Protein AF-A0A1T3NY91-F1 (afdb_monomer_lite)

InterPro domains:
  IPR020109 Holin, r1t-type [PF16945] (3-63)

Radius of gyration: 21.25 Å; chains: 1; bounding box: 34×28×77 Å

pLDDT: mean 72.95, std 12.15, range [48.09, 89.0]

Foldseek 3Di:
DPDPVLVVVLQVQLVVQLVVQLVVQCPPPPDPSVPRPVVVSNVRSVVRSVVSNVVSVVCVVVDDPDDDPPPPPPPPDPDDDDDD

Sequence (84 aa):
MMTRLFWRATGERAVRTAAQSLLAVAGVDGIGLLDIDWAAAGSVAGAAALASVLTSVVLSGVGPTGPGLTEAATSTRHTLPPTA

Secondary structure (DSSP, 8-state):
---HHHHHHHHHHHHHHHHHHHHHHHHHS---TTTS-HHHHHHHHHHHHHHHHHHHHHHHTSS-SSS-TT-TT------PPPP-

Structure (mmCIF, N/CA/C/O backbone):
data_AF-A0A1T3NY91-F1
#
_entry.id   AF-A0A1T3NY91-F1
#
loop_
_atom_site.group_PDB
_atom_site.id
_atom_site.type_symbol
_atom_site.label_atom_id
_atom_site.label_alt_id
_atom_site.label_comp_id
_atom_site.label_asym_id
_atom_site.label_entity_id
_atom_site.label_seq_id
_atom_site.pdbx_PDB_ins_code
_atom_site.Cartn_x
_atom_site.Cartn_y
_atom_site.Cartn_z
_atom_site.occupancy
_atom_site.B_iso_or_equiv
_atom_site.auth_seq_id
_atom_site.auth_comp_id
_atom_site.auth_asym_id
_atom_site.auth_atom_id
_atom_site.pdbx_PDB_model_num
ATOM 1 N N . MET A 1 1 ? -14.126 -1.874 17.954 1.00 50.94 1 MET A N 1
ATOM 2 C CA . MET A 1 1 ? -12.750 -2.043 17.431 1.00 50.94 1 MET A CA 1
ATOM 3 C C . MET A 1 1 ? -12.565 -1.627 15.965 1.00 50.94 1 MET A C 1
ATOM 5 O O . MET A 1 1 ? -11.484 -1.813 15.439 1.00 50.94 1 MET A O 1
ATOM 9 N N . MET A 1 2 ? -13.529 -0.945 15.334 1.00 58.22 2 MET A N 1
ATOM 10 C CA . MET A 1 2 ? -13.353 -0.305 14.016 1.00 58.22 2 MET A CA 1
ATOM 11 C C . MET A 1 2 ? -13.399 1.223 14.157 1.00 58.22 2 MET A C 1
ATOM 13 O O . MET A 1 2 ? -14.199 1.908 13.526 1.00 58.22 2 MET A O 1
ATOM 17 N N . THR A 1 3 ? -12.625 1.766 15.096 1.00 70.94 3 THR A N 1
ATOM 18 C CA . THR A 1 3 ? -12.595 3.211 15.356 1.00 70.94 3 THR A CA 1
ATOM 19 C C . THR A 1 3 ? -11.789 3.929 14.275 1.00 70.94 3 THR A C 1
ATOM 21 O O . THR A 1 3 ? -10.895 3.355 13.658 1.00 70.94 3 THR A O 1
ATOM 24 N N . ARG A 1 4 ? -12.072 5.218 14.048 1.00 72.69 4 ARG A N 1
ATOM 25 C CA . ARG A 1 4 ? -11.350 6.037 13.053 1.00 72.69 4 ARG A CA 1
ATOM 26 C C . ARG A 1 4 ? -9.827 6.034 13.269 1.00 72.69 4 ARG A C 1
ATOM 28 O O . ARG A 1 4 ? -9.079 6.133 12.305 1.00 72.69 4 ARG A O 1
ATOM 35 N N . LEU A 1 5 ? -9.376 5.870 14.517 1.00 80.12 5 LEU A N 1
ATOM 36 C CA . LEU A 1 5 ? -7.959 5.733 14.871 1.00 80.12 5 LEU A CA 1
ATOM 37 C C . LEU A 1 5 ? -7.328 4.439 14.337 1.00 80.12 5 LEU A C 1
ATOM 39 O O . LEU A 1 5 ? -6.207 4.489 13.842 1.00 80.12 5 LEU A O 1
ATOM 43 N N . PHE A 1 6 ? -8.049 3.312 14.376 1.00 76.06 6 PHE A N 1
ATOM 44 C CA . PHE A 1 6 ? -7.583 2.045 13.805 1.00 76.06 6 PHE A CA 1
ATOM 45 C C . PHE A 1 6 ? -7.362 2.188 12.297 1.00 76.06 6 PHE A C 1
ATOM 47 O O . PHE A 1 6 ? -6.259 1.961 11.817 1.00 76.06 6 PHE A O 1
ATOM 54 N N . TRP A 1 7 ? -8.365 2.687 11.568 1.00 76.75 7 TRP A N 1
ATOM 55 C CA . TRP A 1 7 ? -8.255 2.888 10.120 1.00 76.75 7 TRP A CA 1
ATOM 56 C C . TRP A 1 7 ? -7.165 3.892 9.729 1.00 76.75 7 TRP A C 1
ATOM 58 O O . TRP A 1 7 ? -6.491 3.691 8.721 1.00 76.75 7 TRP A O 1
ATOM 68 N N . ARG A 1 8 ? -6.932 4.933 10.541 1.00 80.69 8 ARG A N 1
ATOM 69 C CA . ARG A 1 8 ? -5.825 5.877 10.329 1.00 80.69 8 ARG A CA 1
ATOM 70 C C . ARG A 1 8 ? -4.461 5.201 10.505 1.00 80.69 8 ARG A C 1
ATOM 72 O O . ARG A 1 8 ? -3.606 5.354 9.640 1.00 80.69 8 ARG A O 1
ATOM 79 N N . ALA A 1 9 ? -4.278 4.428 11.574 1.00 80.06 9 ALA A N 1
ATOM 80 C CA . ALA A 1 9 ? -3.029 3.712 11.836 1.00 80.06 9 ALA A CA 1
ATOM 81 C C . ALA A 1 9 ? -2.761 2.602 10.803 1.00 80.06 9 ALA A C 1
ATOM 83 O O . ALA A 1 9 ? -1.633 2.436 10.341 1.00 80.06 9 ALA A O 1
ATOM 84 N N . THR A 1 10 ? -3.795 1.858 10.400 1.00 80.19 10 THR A N 1
ATOM 85 C CA . THR A 1 10 ? -3.702 0.840 9.345 1.00 80.19 10 THR A CA 1
ATOM 86 C C . THR A 1 10 ? -3.384 1.470 7.993 1.00 80.19 10 THR A C 1
ATOM 88 O O . THR A 1 10 ? -2.510 0.969 7.290 1.00 80.19 10 THR A O 1
ATOM 91 N N . GLY A 1 11 ? -4.031 2.588 7.645 1.00 81.88 11 GLY A N 1
ATOM 92 C CA . GLY A 1 11 ? -3.753 3.322 6.409 1.00 81.88 11 GLY A CA 1
ATOM 93 C C . GLY A 1 11 ? -2.315 3.836 6.346 1.00 81.88 11 GLY A C 1
ATOM 94 O O . GLY A 1 11 ? -1.636 3.631 5.344 1.00 81.88 11 GLY A O 1
ATOM 95 N N . GLU A 1 12 ? -1.811 4.422 7.434 1.00 85.06 12 GLU A N 1
ATOM 96 C CA . GLU A 1 12 ? -0.419 4.880 7.525 1.00 85.06 12 GLU A CA 1
ATOM 97 C C . GLU A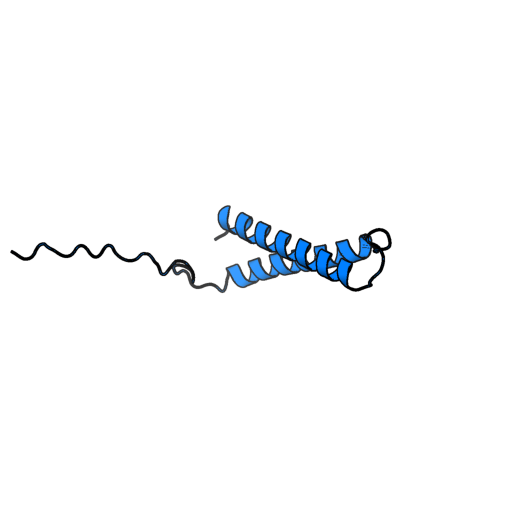 1 12 ? 0.580 3.729 7.324 1.00 85.06 12 GLU A C 1
ATOM 99 O O . GLU A 1 12 ? 1.531 3.850 6.549 1.00 85.06 12 GLU A O 1
ATOM 104 N N . ARG A 1 13 ? 0.336 2.578 7.964 1.00 83.62 13 ARG A N 1
ATOM 105 C CA . ARG A 1 13 ? 1.171 1.380 7.798 1.00 83.62 13 ARG A CA 1
ATOM 106 C C . ARG A 1 13 ? 1.122 0.836 6.376 1.00 83.62 13 ARG A C 1
ATOM 108 O O . ARG A 1 13 ? 2.173 0.528 5.824 1.00 83.62 13 ARG A O 1
ATOM 115 N N . ALA A 1 14 ? -0.061 0.760 5.773 1.00 81.19 14 ALA A N 1
ATOM 116 C CA . ALA A 1 14 ? -0.221 0.277 4.407 1.00 81.19 14 ALA A CA 1
ATOM 117 C C . ALA A 1 14 ? 0.528 1.163 3.401 1.00 81.19 14 ALA A C 1
ATOM 119 O O . ALA A 1 14 ? 1.272 0.645 2.571 1.00 81.19 14 ALA A O 1
ATOM 120 N N . VAL A 1 15 ? 0.403 2.490 3.520 1.00 84.88 15 VAL A N 1
ATOM 121 C CA . VAL A 1 15 ? 1.114 3.450 2.657 1.00 84.88 15 VAL A CA 1
ATOM 122 C C . VAL A 1 15 ? 2.624 3.351 2.852 1.00 84.88 15 VAL A C 1
ATOM 124 O O . VAL A 1 15 ? 3.369 3.334 1.873 1.00 84.88 15 VAL A O 1
ATOM 127 N N . ARG A 1 16 ? 3.095 3.224 4.099 1.00 89.00 16 ARG A N 1
ATOM 128 C CA . ARG A 1 16 ? 4.523 3.041 4.383 1.00 89.00 16 ARG A CA 1
ATOM 129 C C . ARG A 1 16 ? 5.069 1.767 3.737 1.00 89.00 16 ARG A C 1
ATOM 131 O O . ARG A 1 16 ? 6.127 1.814 3.117 1.00 89.00 16 ARG A O 1
ATOM 138 N N . THR A 1 17 ? 4.340 0.656 3.834 1.00 87.31 17 THR A N 1
ATOM 139 C CA . THR A 1 17 ? 4.709 -0.609 3.186 1.00 87.31 17 THR A CA 1
ATOM 140 C C . THR A 1 17 ? 4.705 -0.487 1.659 1.00 87.31 17 THR A C 1
ATOM 142 O O . THR A 1 17 ? 5.625 -0.982 1.006 1.00 87.31 17 THR A O 1
ATOM 145 N N . ALA A 1 18 ? 3.725 0.213 1.082 1.00 84.00 18 ALA A N 1
ATOM 146 C CA . ALA A 1 18 ? 3.668 0.482 -0.354 1.00 84.00 18 ALA A CA 1
ATOM 147 C C . ALA A 1 18 ? 4.896 1.277 -0.822 1.00 84.00 18 ALA A C 1
ATOM 149 O O . ALA A 1 18 ? 5.573 0.871 -1.757 1.00 84.00 18 ALA A O 1
ATOM 150 N N . ALA A 1 19 ? 5.247 2.361 -0.126 1.00 85.19 19 ALA A N 1
ATOM 151 C CA . ALA A 1 19 ? 6.411 3.175 -0.466 1.00 85.19 19 ALA A CA 1
ATOM 152 C C . ALA A 1 19 ? 7.723 2.382 -0.359 1.00 85.19 19 ALA A C 1
ATOM 154 O O . ALA A 1 19 ? 8.558 2.437 -1.257 1.00 85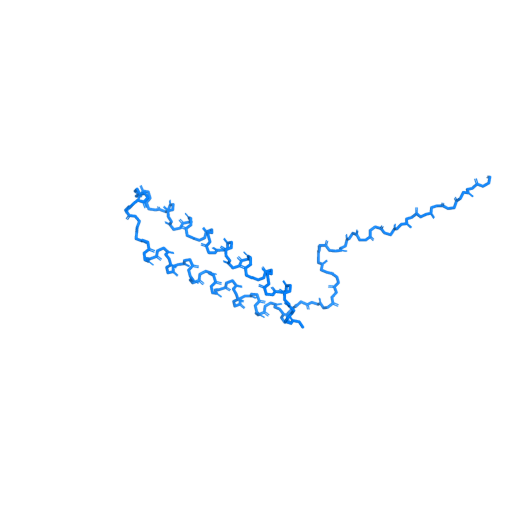.19 19 ALA A O 1
ATOM 155 N N . GLN A 1 20 ? 7.897 1.609 0.718 1.00 83.12 20 GLN A N 1
ATOM 156 C CA . GLN A 1 20 ? 9.104 0.804 0.922 1.00 83.12 20 GLN A CA 1
ATOM 157 C C . GLN A 1 20 ? 9.256 -0.309 -0.122 1.00 83.12 20 GLN A C 1
ATOM 159 O O . GLN A 1 20 ? 10.365 -0.554 -0.585 1.00 83.12 20 GLN A O 1
ATOM 164 N N . SER A 1 21 ? 8.163 -0.964 -0.516 1.00 85.50 21 SER A N 1
ATOM 165 C CA . SER A 1 21 ? 8.193 -1.993 -1.565 1.00 85.50 21 SER A CA 1
ATOM 166 C C . SER A 1 21 ? 8.460 -1.404 -2.949 1.00 85.50 21 SER A C 1
ATOM 168 O O . SER A 1 21 ? 9.242 -1.973 -3.704 1.00 85.50 21 SER A O 1
ATOM 170 N N . LEU A 1 22 ? 7.893 -0.236 -3.256 1.00 80.44 22 LEU A N 1
ATOM 171 C CA . LEU A 1 22 ? 8.141 0.469 -4.514 1.00 80.44 22 LEU A CA 1
ATOM 172 C C . LEU A 1 22 ? 9.611 0.901 -4.628 1.00 80.44 22 LEU A C 1
ATOM 174 O O . LEU A 1 22 ? 10.229 0.691 -5.666 1.00 80.44 22 LEU A O 1
ATOM 178 N N . LEU A 1 23 ? 10.198 1.412 -3.538 1.00 81.69 23 LEU A N 1
ATOM 179 C CA . LEU A 1 23 ? 11.631 1.719 -3.462 1.00 81.69 23 LEU A CA 1
ATOM 180 C C . LEU A 1 23 ? 12.508 0.471 -3.605 1.00 81.69 23 LEU A C 1
ATOM 182 O O . LEU A 1 23 ? 13.550 0.536 -4.250 1.00 81.69 23 LEU A O 1
ATOM 186 N N . ALA A 1 24 ? 12.097 -0.655 -3.015 1.00 81.81 24 ALA A N 1
ATOM 187 C CA . ALA A 1 24 ? 12.826 -1.909 -3.147 1.00 81.81 24 ALA A CA 1
ATOM 188 C C . ALA A 1 24 ? 12.848 -2.381 -4.605 1.00 81.81 24 ALA A C 1
ATOM 190 O O . ALA A 1 24 ? 13.921 -2.655 -5.122 1.00 81.81 24 ALA A O 1
ATOM 191 N N . VAL A 1 25 ? 11.698 -2.401 -5.289 1.00 76.06 25 VAL A N 1
ATOM 192 C CA . VAL A 1 25 ? 11.627 -2.787 -6.710 1.00 76.06 25 VAL A CA 1
ATOM 193 C C . VAL A 1 25 ? 12.411 -1.811 -7.589 1.00 76.06 25 VAL A C 1
ATOM 195 O O . VAL A 1 25 ? 13.188 -2.244 -8.430 1.00 76.06 25 VAL A O 1
ATOM 198 N N . ALA A 1 26 ? 12.286 -0.503 -7.346 1.00 73.81 26 ALA A N 1
ATOM 199 C CA . ALA A 1 26 ? 13.024 0.517 -8.088 1.00 73.81 26 ALA A CA 1
ATOM 200 C C . ALA A 1 26 ? 14.555 0.418 -7.926 1.00 73.81 26 ALA A C 1
ATOM 202 O O . ALA A 1 26 ? 15.290 0.860 -8.802 1.00 73.81 26 ALA A O 1
ATOM 203 N N . GLY A 1 27 ? 15.044 -0.140 -6.813 1.00 71.25 27 GLY A N 1
ATOM 204 C CA . GLY A 1 27 ? 16.474 -0.276 -6.527 1.00 71.25 27 GLY A CA 1
ATOM 205 C C . GLY A 1 27 ? 17.122 -1.584 -6.996 1.00 71.25 27 G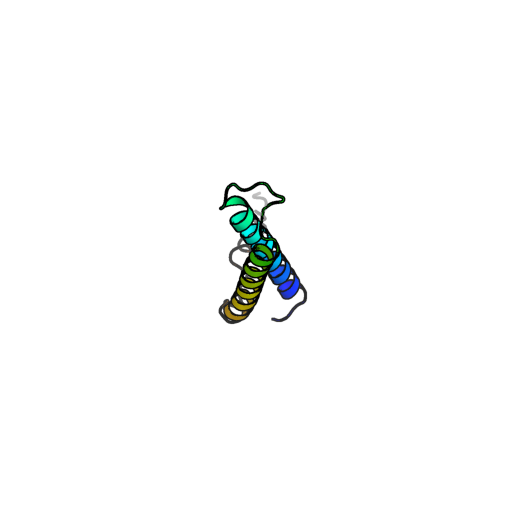LY A C 1
ATOM 206 O O . GLY A 1 27 ? 18.342 -1.694 -6.912 1.00 71.25 27 GLY A O 1
ATOM 207 N N . VAL A 1 28 ? 16.345 -2.575 -7.453 1.00 66.31 28 VAL A N 1
ATOM 208 C CA . VAL A 1 28 ? 16.846 -3.938 -7.727 1.00 66.31 28 VAL A CA 1
ATOM 209 C C . VAL A 1 28 ? 17.583 -4.045 -9.059 1.00 66.31 28 VAL A C 1
ATOM 211 O O . VAL A 1 28 ? 18.612 -4.713 -9.119 1.00 66.31 28 VAL A O 1
ATOM 214 N N . ASP A 1 29 ? 17.108 -3.375 -10.108 1.00 61.56 29 ASP A N 1
ATOM 215 C CA . ASP A 1 29 ? 17.589 -3.668 -11.464 1.00 61.56 29 ASP A CA 1
ATOM 216 C C . ASP A 1 29 ? 18.754 -2.779 -11.938 1.00 61.56 29 ASP A C 1
ATOM 218 O O . ASP A 1 29 ? 19.290 -2.992 -13.022 1.00 61.56 29 ASP A O 1
ATOM 222 N N . GLY A 1 30 ? 19.181 -1.775 -11.160 1.00 60.50 30 GLY A N 1
ATOM 223 C CA . GLY A 1 30 ? 20.294 -0.881 -11.537 1.00 60.50 30 GLY A CA 1
ATOM 224 C C . GLY A 1 30 ? 20.066 -0.053 -12.816 1.00 60.50 30 GLY A C 1
ATOM 225 O O . GLY A 1 30 ? 20.969 0.655 -13.261 1.00 60.50 30 GLY A O 1
ATOM 226 N N . ILE A 1 31 ? 18.867 -0.134 -13.396 1.00 67.69 31 ILE A N 1
ATOM 227 C CA . ILE A 1 31 ? 18.373 0.666 -14.520 1.00 67.69 31 ILE A CA 1
ATOM 228 C C . ILE A 1 31 ? 18.084 2.093 -14.055 1.00 67.69 31 ILE A C 1
ATOM 230 O O . ILE A 1 31 ? 17.760 2.334 -12.890 1.00 67.69 31 ILE A O 1
ATOM 234 N N . GLY A 1 32 ? 18.214 3.059 -14.968 1.00 69.19 32 GLY A N 1
ATOM 235 C CA . GLY A 1 32 ? 17.886 4.449 -14.672 1.00 69.19 32 GLY A CA 1
ATOM 236 C C . GLY A 1 32 ? 16.442 4.578 -14.183 1.00 69.19 32 GLY A C 1
ATOM 237 O O . GLY A 1 32 ? 15.572 3.818 -14.592 1.00 69.19 32 GLY A O 1
ATOM 238 N N . LEU A 1 33 ? 16.159 5.575 -13.337 1.00 72.44 33 LEU A N 1
ATOM 239 C CA . LEU A 1 33 ? 14.825 5.802 -12.753 1.00 72.44 33 LEU A CA 1
ATOM 240 C C . LEU A 1 33 ? 13.694 5.852 -13.806 1.00 72.44 33 LEU A C 1
ATOM 242 O O . LEU A 1 33 ? 12.542 5.563 -13.498 1.00 72.44 33 LEU A O 1
ATOM 246 N N . LEU A 1 34 ? 14.017 6.225 -15.047 1.00 79.06 34 LEU A N 1
ATOM 247 C CA . LEU A 1 34 ? 13.072 6.308 -16.162 1.00 79.06 34 LEU A CA 1
ATOM 248 C C . LEU A 1 34 ? 12.876 4.984 -16.918 1.00 79.06 34 LEU A C 1
ATOM 250 O O . LEU A 1 34 ? 11.868 4.845 -17.602 1.00 79.06 34 LEU A O 1
ATOM 254 N N . ASP A 1 35 ? 13.797 4.031 -16.776 1.00 80.44 35 ASP A N 1
ATOM 255 C CA . ASP A 1 35 ? 13.758 2.717 -17.433 1.00 80.44 35 ASP A CA 1
ATOM 256 C C . ASP A 1 35 ? 13.017 1.660 -16.594 1.00 80.44 35 ASP A C 1
ATOM 258 O O . ASP A 1 35 ? 12.846 0.520 -17.023 1.00 80.44 35 ASP A O 1
ATOM 262 N N . ILE A 1 36 ? 12.568 2.028 -15.390 1.00 80.25 36 ILE A N 1
ATOM 263 C CA . ILE A 1 36 ? 11.793 1.155 -14.508 1.00 80.25 36 ILE A CA 1
ATOM 264 C C . ILE A 1 36 ? 10.417 0.888 -15.124 1.00 80.25 36 ILE A C 1
ATOM 266 O O . ILE A 1 36 ? 9.691 1.817 -15.490 1.00 80.25 36 ILE A O 1
ATOM 270 N N . ASP A 1 37 ? 10.008 -0.383 -15.144 1.00 84.12 37 ASP A N 1
ATOM 271 C CA . ASP A 1 37 ? 8.617 -0.754 -15.400 1.00 84.12 37 ASP A CA 1
ATOM 272 C C . ASP A 1 37 ? 7.739 -0.325 -14.212 1.00 84.12 37 ASP A C 1
ATOM 274 O O . ASP A 1 37 ? 7.515 -1.054 -13.238 1.00 84.12 37 ASP A O 1
ATOM 278 N N . TRP A 1 38 ? 7.237 0.907 -14.294 1.00 83.56 38 TRP A N 1
ATOM 279 C CA . TRP A 1 38 ? 6.366 1.502 -13.285 1.00 83.56 38 TRP A CA 1
ATOM 280 C C . TRP A 1 38 ? 5.046 0.747 -13.109 1.00 83.56 38 TRP A C 1
ATOM 282 O O . TRP A 1 38 ? 4.461 0.805 -12.024 1.00 83.56 38 TRP A O 1
ATOM 292 N N . ALA A 1 39 ? 4.578 0.021 -14.130 1.00 87.06 39 ALA A N 1
ATOM 293 C CA . ALA A 1 39 ? 3.375 -0.794 -14.014 1.00 87.06 39 ALA A CA 1
ATOM 294 C C . ALA A 1 39 ? 3.644 -2.021 -13.130 1.00 87.06 39 ALA A C 1
ATOM 296 O O . ALA A 1 39 ? 2.884 -2.282 -12.191 1.00 87.06 39 ALA A O 1
ATOM 297 N N . ALA A 1 40 ? 4.761 -2.718 -13.358 1.00 84.56 40 ALA A N 1
ATOM 298 C CA . ALA A 1 40 ? 5.190 -3.824 -12.505 1.00 84.56 40 ALA A CA 1
ATOM 299 C C . ALA A 1 40 ? 5.485 -3.357 -11.068 1.00 84.56 40 ALA A C 1
ATOM 301 O O . ALA A 1 40 ? 4.975 -3.946 -10.110 1.00 84.56 40 ALA A O 1
ATOM 302 N N . ALA A 1 41 ? 6.226 -2.256 -10.899 1.00 83.94 41 ALA A N 1
ATOM 303 C CA . ALA A 1 41 ? 6.548 -1.699 -9.583 1.00 83.94 41 ALA A CA 1
ATOM 304 C C . ALA A 1 41 ? 5.291 -1.263 -8.808 1.00 83.94 41 ALA A C 1
ATOM 306 O O . ALA A 1 41 ? 5.147 -1.572 -7.621 1.00 83.94 41 ALA A O 1
ATOM 307 N N . GLY A 1 42 ? 4.342 -0.610 -9.486 1.00 83.25 42 GLY A N 1
ATOM 308 C CA . GLY A 1 42 ? 3.045 -0.251 -8.916 1.00 83.25 42 GLY A CA 1
ATOM 309 C C . GLY A 1 42 ? 2.219 -1.475 -8.511 1.00 83.25 42 GLY A C 1
ATOM 310 O O . GLY A 1 42 ? 1.601 -1.468 -7.446 1.00 83.25 42 GLY A O 1
ATOM 311 N N . SER A 1 43 ? 2.258 -2.553 -9.303 1.00 86.38 43 SER A N 1
ATOM 312 C CA . SER A 1 43 ? 1.580 -3.815 -8.981 1.00 86.38 43 SER A CA 1
ATOM 313 C C . SER A 1 43 ? 2.147 -4.466 -7.715 1.00 86.38 43 SER A C 1
ATOM 315 O O . SER A 1 43 ? 1.384 -4.887 -6.842 1.00 86.38 43 SER A O 1
ATOM 317 N N . VAL A 1 44 ? 3.476 -4.506 -7.564 1.00 85.88 44 VAL A N 1
ATOM 318 C CA . VAL A 1 44 ? 4.130 -5.041 -6.356 1.00 85.88 44 VAL A CA 1
ATOM 319 C C . VAL A 1 44 ? 3.800 -4.188 -5.132 1.00 85.88 44 VAL A C 1
ATOM 321 O O . VAL A 1 44 ? 3.427 -4.726 -4.087 1.00 85.88 44 VAL A O 1
ATOM 324 N N . ALA A 1 45 ? 3.865 -2.862 -5.263 1.00 84.81 45 ALA A N 1
ATOM 325 C CA . ALA A 1 45 ? 3.526 -1.951 -4.176 1.00 84.81 45 ALA A CA 1
ATOM 326 C C . ALA A 1 45 ? 2.053 -2.067 -3.755 1.00 84.81 45 ALA A C 1
ATOM 328 O O . ALA A 1 45 ? 1.745 -2.084 -2.560 1.00 84.81 45 ALA A O 1
ATOM 329 N N . GLY A 1 46 ? 1.143 -2.214 -4.722 1.00 82.25 46 GLY A N 1
ATOM 330 C CA . GLY A 1 46 ? -0.275 -2.467 -4.479 1.00 82.25 46 GLY A CA 1
ATOM 331 C C . GLY A 1 46 ? -0.518 -3.792 -3.754 1.00 82.25 46 GLY A C 1
ATOM 332 O O . GLY A 1 46 ? -1.245 -3.822 -2.760 1.00 82.25 46 GLY A O 1
ATOM 333 N N . ALA A 1 47 ? 0.139 -4.874 -4.181 1.00 84.62 47 ALA A N 1
ATOM 334 C CA . ALA A 1 47 ? 0.058 -6.172 -3.511 1.00 84.62 47 ALA A CA 1
ATOM 335 C C . ALA A 1 47 ? 0.574 -6.105 -2.062 1.00 84.62 47 ALA A C 1
ATOM 337 O O . ALA A 1 47 ? -0.062 -6.637 -1.151 1.00 84.62 47 ALA A O 1
ATOM 338 N N . ALA A 1 48 ? 1.679 -5.391 -1.825 1.00 85.31 48 ALA A N 1
ATOM 339 C CA . ALA A 1 48 ? 2.237 -5.194 -0.489 1.00 85.31 48 ALA A CA 1
ATOM 340 C C . ALA A 1 48 ? 1.314 -4.351 0.414 1.00 85.31 48 ALA A C 1
ATOM 342 O O . ALA A 1 48 ? 1.121 -4.678 1.589 1.00 85.31 48 ALA A O 1
ATOM 343 N N . ALA A 1 49 ? 0.693 -3.301 -0.131 1.00 81.00 49 ALA A N 1
ATOM 344 C CA . ALA A 1 49 ? -0.304 -2.497 0.574 1.00 81.00 49 ALA A CA 1
ATOM 345 C C . ALA A 1 49 ? -1.529 -3.337 0.971 1.00 81.00 49 ALA A C 1
ATOM 347 O O . ALA A 1 49 ? -1.959 -3.298 2.125 1.00 81.00 49 ALA A O 1
ATOM 348 N N . LEU A 1 50 ? -2.055 -4.140 0.039 1.00 84.25 50 LEU A N 1
ATOM 349 C CA . LEU A 1 50 ? -3.177 -5.048 0.287 1.00 84.25 50 LEU A CA 1
ATOM 350 C C . LEU A 1 50 ? -2.834 -6.083 1.361 1.00 84.25 50 LEU A C 1
ATOM 352 O O . LEU A 1 50 ? -3.614 -6.273 2.294 1.00 84.25 50 LEU A O 1
ATOM 356 N N . ALA A 1 51 ? -1.653 -6.698 1.285 1.00 86.25 51 ALA A N 1
ATOM 357 C CA . ALA A 1 51 ? -1.179 -7.634 2.299 1.00 86.25 51 ALA A CA 1
ATOM 358 C C . ALA A 1 51 ? -1.077 -6.976 3.687 1.00 86.25 51 ALA A C 1
ATOM 360 O O . ALA A 1 51 ? -1.466 -7.587 4.682 1.00 86.25 51 ALA A O 1
ATOM 361 N N . SER A 1 52 ? -0.618 -5.721 3.763 1.00 84.81 52 SER A N 1
ATOM 362 C CA . SER A 1 52 ? -0.539 -4.948 5.012 1.00 84.81 52 SER A CA 1
ATOM 363 C C . SER A 1 52 ? -1.924 -4.686 5.615 1.00 84.81 52 SER A C 1
ATOM 365 O O . SER A 1 52 ? -2.140 -4.913 6.809 1.00 84.81 52 SER A O 1
ATOM 367 N N . VAL A 1 53 ? -2.901 -4.303 4.784 1.00 80.94 53 VAL A N 1
ATOM 368 C CA . VAL A 1 53 ? -4.296 -4.118 5.218 1.00 80.94 53 VAL A CA 1
ATOM 369 C C . VAL A 1 53 ? -4.897 -5.438 5.699 1.00 80.94 53 VAL A C 1
ATOM 371 O O . VAL A 1 53 ? -5.427 -5.487 6.808 1.00 80.94 53 VAL A O 1
ATOM 374 N N . LEU A 1 54 ? -4.770 -6.517 4.921 1.00 82.62 54 LEU A N 1
ATOM 375 C CA . LEU A 1 54 ? -5.274 -7.843 5.294 1.00 82.62 54 LEU A CA 1
ATOM 376 C C . LEU A 1 54 ? -4.648 -8.333 6.601 1.00 82.62 54 LEU A C 1
ATOM 378 O O . LEU A 1 54 ? -5.360 -8.781 7.493 1.00 82.62 54 LEU A O 1
ATOM 382 N N . THR A 1 55 ? -3.335 -8.170 6.754 1.00 81.06 55 THR A N 1
ATOM 383 C CA . THR A 1 55 ? -2.612 -8.521 7.982 1.00 81.06 55 THR A CA 1
ATOM 384 C C . THR A 1 55 ? -3.118 -7.709 9.169 1.00 81.06 55 THR A C 1
ATOM 386 O O . THR A 1 55 ? -3.364 -8.266 10.235 1.00 81.06 55 THR A O 1
ATOM 389 N N . SER A 1 56 ? -3.345 -6.405 8.993 1.00 75.50 56 SER A N 1
ATOM 390 C CA . SER A 1 56 ? -3.923 -5.563 10.041 1.00 75.50 56 SER A CA 1
ATOM 391 C C . SER A 1 56 ? -5.333 -6.007 10.427 1.00 75.50 56 SER A C 1
ATOM 393 O O . SER A 1 56 ? -5.672 -5.937 11.604 1.00 75.50 56 SER A O 1
ATOM 395 N N . VAL A 1 57 ? -6.152 -6.450 9.469 1.00 79.38 57 VAL A N 1
ATOM 396 C CA . VAL A 1 57 ? -7.502 -6.967 9.735 1.00 79.38 57 VAL A CA 1
ATOM 397 C C . VAL A 1 57 ? -7.429 -8.301 10.478 1.00 79.38 57 VAL A C 1
ATOM 399 O O . VAL A 1 57 ? -8.078 -8.443 11.511 1.00 79.38 57 VAL A O 1
ATOM 402 N N . VAL A 1 58 ? -6.594 -9.242 10.031 1.00 80.75 58 VAL A N 1
ATOM 403 C CA . VAL A 1 58 ? -6.396 -10.541 10.700 1.00 80.75 58 VAL A CA 1
ATOM 404 C C . VAL A 1 58 ? -5.893 -10.346 12.133 1.00 80.75 58 VAL A C 1
ATOM 406 O O . VAL A 1 58 ? -6.456 -10.902 13.073 1.00 80.75 58 VAL A O 1
ATOM 409 N N . LEU A 1 59 ? -4.879 -9.500 12.323 1.00 73.38 59 LEU A N 1
ATOM 410 C CA . LEU A 1 59 ? -4.296 -9.235 13.639 1.00 73.38 59 LEU A CA 1
ATOM 411 C C . LEU A 1 59 ? -5.203 -8.390 14.544 1.00 73.38 59 LEU A C 1
ATOM 413 O O . LEU A 1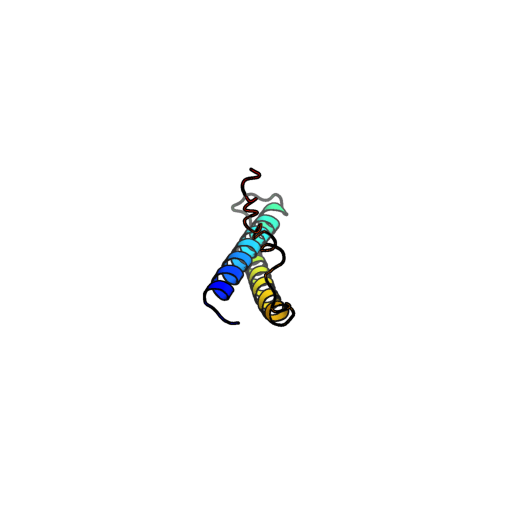 59 ? -5.061 -8.462 15.763 1.00 73.38 59 LEU A O 1
ATOM 417 N N . SER A 1 60 ? -6.157 -7.630 13.993 1.00 67.06 60 SER A N 1
ATOM 418 C CA . SER A 1 60 ? -7.097 -6.834 14.799 1.00 67.06 60 SER A CA 1
ATOM 419 C C . SER A 1 60 ? -7.998 -7.679 15.709 1.00 67.06 60 SER A C 1
ATOM 421 O O . SER A 1 60 ? -8.491 -7.162 16.708 1.00 67.06 60 SER A O 1
ATOM 423 N N . GLY A 1 61 ? -8.171 -8.972 15.403 1.00 59.00 61 GLY A N 1
ATOM 424 C CA . GLY A 1 61 ? -8.899 -9.934 16.238 1.00 59.00 61 GLY A CA 1
ATOM 425 C C . GLY A 1 61 ? -8.029 -10.742 17.212 1.00 59.00 61 GLY A C 1
ATOM 426 O O . GLY A 1 61 ? -8.579 -11.454 18.045 1.00 59.00 61 GLY A O 1
ATOM 427 N N . VAL A 1 62 ? -6.694 -10.646 17.128 1.00 57.09 62 VAL A N 1
ATOM 428 C CA . VAL A 1 62 ? -5.733 -11.490 17.882 1.00 57.09 62 VAL A CA 1
ATOM 429 C C . VAL A 1 62 ? -4.972 -10.690 18.961 1.00 57.09 62 VAL A C 1
ATOM 431 O O . VAL A 1 62 ? -4.063 -11.196 19.612 1.00 57.09 62 VAL A O 1
ATOM 434 N N . GLY A 1 63 ? -5.347 -9.432 19.207 1.00 50.97 63 GLY A N 1
ATOM 435 C CA . GLY A 1 63 ? -4.739 -8.597 20.248 1.00 50.97 63 GLY A CA 1
ATOM 436 C C . GLY A 1 63 ? -5.510 -8.649 21.575 1.00 50.97 63 GLY A C 1
ATOM 437 O O . GLY A 1 63 ? -6.716 -8.396 21.561 1.00 50.97 63 GLY A O 1
ATOM 438 N N . PRO A 1 64 ? -4.863 -8.913 22.729 1.00 52.69 64 PRO A N 1
ATOM 439 C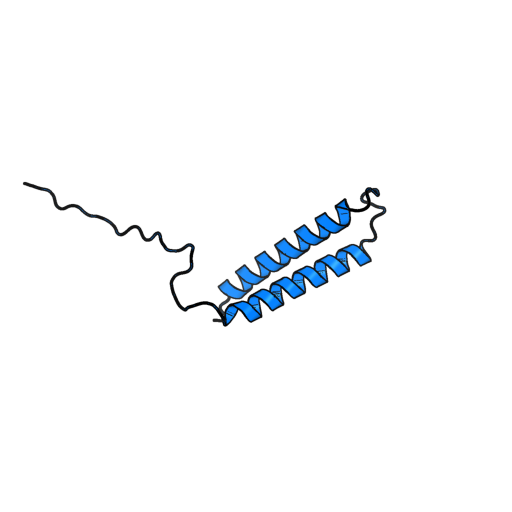 CA . PRO A 1 64 ? -5.522 -8.763 24.019 1.00 52.69 64 PRO A CA 1
ATOM 440 C C . PRO A 1 64 ? -6.034 -7.327 24.198 1.00 52.69 64 PRO A C 1
ATOM 442 O O . PRO A 1 64 ? -5.315 -6.361 23.940 1.00 52.69 64 PRO A O 1
ATOM 445 N N . THR A 1 65 ? -7.274 -7.185 24.672 1.00 52.34 65 THR A N 1
ATOM 446 C CA . THR A 1 65 ? -7.819 -5.936 25.224 1.00 52.34 65 THR A CA 1
ATOM 447 C C . THR A 1 65 ? -7.059 -5.578 26.499 1.00 52.34 65 THR A C 1
ATOM 449 O O . THR A 1 65 ? -7.482 -5.893 27.607 1.00 52.34 65 THR A O 1
ATOM 452 N N . GLY A 1 66 ? -5.907 -4.945 26.323 1.00 54.69 66 GLY A N 1
ATOM 453 C CA . GLY A 1 66 ? -5.073 -4.367 27.366 1.00 54.69 66 GLY A CA 1
ATOM 454 C C . GLY A 1 66 ? -4.268 -3.201 26.784 1.00 54.69 66 GLY A C 1
ATOM 455 O O . GLY A 1 66 ? -4.131 -3.1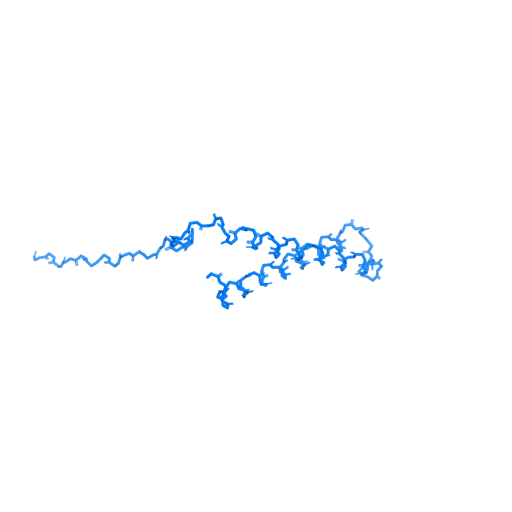24 25.558 1.00 54.69 66 GLY A O 1
ATOM 456 N N . PRO A 1 67 ? -3.770 -2.275 27.623 1.00 50.88 67 PRO A N 1
ATOM 457 C CA . PRO A 1 67 ? -2.984 -1.134 27.162 1.00 50.88 67 PRO A CA 1
ATOM 458 C C . PRO A 1 67 ? -1.800 -1.672 26.360 1.00 50.88 67 PRO A C 1
ATOM 460 O O . PRO A 1 67 ? -1.097 -2.571 26.824 1.00 50.88 67 PRO A O 1
ATOM 463 N N . GLY A 1 68 ? -1.648 -1.203 25.122 1.00 48.09 68 GLY A N 1
ATOM 464 C CA . GLY A 1 68 ? -0.712 -1.789 24.168 1.00 48.09 68 GLY A CA 1
ATOM 465 C C . GLY A 1 68 ? 0.725 -1.810 24.691 1.00 48.09 68 GLY A C 1
ATOM 466 O O . GLY A 1 68 ? 1.091 -1.042 25.577 1.00 48.09 68 GLY A O 1
ATOM 467 N N . LEU A 1 69 ? 1.564 -2.647 24.075 1.00 51.66 69 LEU A N 1
ATOM 468 C CA . LEU A 1 69 ? 3.004 -2.832 24.342 1.00 51.66 69 LEU A CA 1
ATOM 469 C C . LEU A 1 69 ? 3.866 -1.542 24.278 1.00 51.66 69 LEU A C 1
ATOM 471 O O . LEU A 1 69 ? 5.081 -1.605 24.424 1.00 51.66 69 LEU A O 1
ATOM 475 N N . THR A 1 70 ? 3.259 -0.372 24.078 1.00 55.84 70 THR A N 1
ATOM 476 C CA . THR A 1 70 ? 3.884 0.958 24.091 1.00 55.84 70 THR A CA 1
ATOM 477 C C . THR A 1 70 ? 3.256 1.929 25.106 1.00 55.84 70 THR A C 1
ATOM 479 O O . THR A 1 70 ? 3.738 3.047 25.235 1.00 55.84 70 THR A O 1
ATOM 482 N N . GLU A 1 71 ? 2.205 1.535 25.838 1.00 53.47 71 GLU A N 1
ATOM 483 C CA . GLU A 1 71 ? 1.531 2.353 26.868 1.00 53.47 71 GLU A CA 1
ATOM 484 C C . GLU A 1 71 ? 1.864 1.926 28.307 1.00 53.47 71 GLU A C 1
ATOM 486 O O . GLU A 1 71 ? 1.313 2.457 29.274 1.00 53.47 71 GLU A O 1
ATOM 491 N N . ALA A 1 72 ? 2.835 1.029 28.488 1.00 56.09 72 ALA A N 1
ATOM 492 C CA . ALA A 1 72 ? 3.483 0.827 29.779 1.00 56.09 72 ALA A CA 1
ATOM 493 C C . ALA A 1 72 ? 4.477 1.968 30.070 1.00 56.09 72 ALA A C 1
ATOM 495 O O . ALA A 1 72 ? 5.680 1.753 30.149 1.00 56.09 72 ALA A O 1
ATOM 496 N N . ALA A 1 73 ? 3.968 3.194 30.210 1.00 54.81 73 ALA A N 1
ATOM 497 C CA . ALA A 1 73 ? 4.653 4.287 30.898 1.00 54.81 73 ALA A CA 1
ATOM 498 C C . ALA A 1 73 ? 3.670 5.381 31.351 1.00 54.81 73 ALA A C 1
ATOM 500 O O . ALA A 1 73 ? 3.979 6.569 31.299 1.00 54.81 73 ALA A O 1
ATOM 501 N N . THR A 1 74 ? 2.507 5.008 31.898 1.00 49.81 74 THR A N 1
ATOM 502 C CA . THR A 1 74 ? 1.972 5.837 32.988 1.00 49.81 74 THR A CA 1
ATOM 503 C C . THR A 1 74 ? 2.871 5.573 34.193 1.00 49.81 74 THR A C 1
ATOM 505 O O . THR A 1 74 ? 2.576 4.722 35.031 1.00 49.81 74 THR A O 1
ATOM 508 N N . SER A 1 75 ? 4.025 6.250 34.243 1.00 53.88 75 SER A N 1
ATOM 509 C CA . SER A 1 75 ? 4.805 6.359 35.471 1.00 53.88 75 SER A CA 1
ATOM 510 C C . SER A 1 75 ? 3.913 7.077 36.465 1.00 53.88 75 SER A C 1
ATOM 512 O O . SER A 1 75 ? 3.757 8.298 36.434 1.00 53.88 75 SER A O 1
ATOM 514 N N . THR A 1 76 ? 3.256 6.268 37.287 1.00 58.91 76 THR A N 1
ATOM 515 C CA . THR A 1 76 ? 2.490 6.692 38.443 1.00 58.91 76 THR A CA 1
ATOM 516 C C . THR A 1 76 ? 3.280 7.767 39.170 1.00 58.91 76 THR A C 1
ATOM 518 O O . THR A 1 76 ? 4.437 7.586 39.544 1.00 58.91 76 THR A O 1
ATOM 521 N N . ARG A 1 77 ? 2.628 8.915 39.306 1.00 59.69 77 ARG A N 1
ATOM 522 C CA . ARG A 1 77 ? 3.037 10.074 40.082 1.00 59.69 77 ARG A CA 1
ATOM 523 C C . ARG A 1 77 ? 3.416 9.605 41.496 1.00 59.69 77 ARG A C 1
ATOM 525 O O . ARG A 1 77 ? 2.538 9.418 42.331 1.00 59.69 77 ARG A O 1
ATOM 532 N N . HIS A 1 78 ? 4.701 9.376 41.761 1.00 59.06 78 HIS A N 1
ATOM 533 C CA . HIS A 1 78 ? 5.189 9.073 43.104 1.00 59.06 78 HIS A CA 1
ATOM 534 C C . HIS A 1 78 ? 5.313 10.390 43.877 1.00 59.06 78 HIS A C 1
ATOM 536 O O . HIS A 1 78 ? 6.361 11.028 43.900 1.00 59.06 78 HIS A O 1
ATOM 542 N N . THR A 1 79 ? 4.201 10.849 44.449 1.00 65.75 79 THR A N 1
ATOM 543 C CA . THR A 1 79 ? 4.216 11.893 45.476 1.00 65.75 79 THR A CA 1
ATOM 544 C C . THR A 1 79 ? 4.743 11.268 46.764 1.00 65.75 79 THR A C 1
ATOM 546 O O . THR A 1 79 ? 4.004 10.563 47.451 1.00 65.75 79 THR A O 1
ATOM 549 N N . LEU A 1 80 ? 6.018 11.494 47.082 1.00 69.06 80 LEU A N 1
ATOM 550 C CA . LEU A 1 80 ? 6.518 11.259 48.435 1.00 69.06 80 LEU A CA 1
ATOM 551 C C . LEU A 1 80 ? 5.873 12.281 49.389 1.00 69.06 80 LEU A C 1
ATOM 553 O O . LEU A 1 80 ? 5.817 13.465 49.043 1.00 69.06 80 LEU A O 1
ATOM 557 N N . PRO A 1 81 ? 5.376 11.861 50.565 1.00 74.50 81 PRO A N 1
ATOM 558 C CA . PRO A 1 81 ? 4.968 12.791 51.612 1.00 74.50 81 PRO A CA 1
ATOM 559 C C . PRO A 1 81 ? 6.196 13.524 52.191 1.00 74.50 81 PRO A C 1
ATOM 561 O O . PRO A 1 81 ? 7.282 12.942 52.233 1.00 74.50 81 PRO A O 1
ATOM 564 N N . PRO A 1 82 ? 6.049 14.778 52.660 1.00 71.75 82 PRO A N 1
ATOM 565 C CA . PRO A 1 82 ? 7.117 15.472 53.368 1.00 71.75 82 PRO A CA 1
ATOM 566 C C . PRO A 1 82 ? 7.359 14.777 54.711 1.00 71.75 82 PRO A C 1
ATOM 568 O O . PRO A 1 82 ? 6.465 14.717 55.556 1.00 71.75 82 PRO A O 1
ATOM 571 N N . THR A 1 83 ? 8.554 14.226 54.909 1.00 73.81 83 THR A N 1
ATOM 572 C CA . THR A 1 83 ? 8.995 13.799 56.239 1.00 73.81 83 THR A CA 1
ATOM 573 C C . THR A 1 83 ? 9.299 15.039 57.071 1.00 73.81 83 THR A C 1
ATOM 575 O O . THR A 1 83 ? 10.053 15.905 56.624 1.00 73.81 83 THR A O 1
ATOM 578 N N . ALA A 1 84 ? 8.638 15.106 58.227 1.00 60.91 84 ALA A N 1
ATOM 579 C CA . ALA A 1 84 ? 8.810 16.091 59.289 1.00 60.91 84 ALA A CA 1
ATOM 580 C C . ALA A 1 84 ? 10.242 16.142 59.840 1.00 60.91 84 ALA A C 1
ATOM 582 O O . ALA A 1 84 ? 10.951 15.113 59.732 1.00 60.91 84 ALA A O 1
#

Organism: NCBI:txid159449